Protein AF-A0A1C4MEK6-F1 (afdb_monomer_lite)

Sequence (142 aa):
MLCRVCGRTLSEAGEIKLMRCEDCPSDLDEALYERLRVWRMEQAKALGQPAYCVFTDKTLLAIAEVRPPGEAELSSIAGVGARKLDKFGADVLALVAGGEPGAAASSAPAGEAEGEQAGPYEEPPDDLFEEPEESSFEEAEK

pLDDT: mean 72.24, std 18.06, range [31.34, 91.75]

Secondary structure (DSSP, 8-state):
-B-TTT-PBP-SHHHHHHTS-TTSPP---HHHHHHHHHHHHHHHHHHTS-HHHH--HHHHHHHHHH--SSHHHHTTSTT--HHHHHHHHHHHHHHHTT----TT---------------------S----------------

Foldseek 3Di:
DAQPAPRHDDDDPLCVLVSHDPPGDFPAPVVLLVLVVVVLVVVCVLVVHDSVVLPNSSLSRSCRRVLDQALVVNCVRPGDDPVSCVQCVQQSNCSSVVHHSDPPRSDDDDDDDDDDDPDDPPPDPPDDDDDDPDDDDDDDDD

Radius of gyration: 21.11 Å; chains: 1; bounding box: 72×40×44 Å

Structure (mmCIF, N/CA/C/O backbone):
data_AF-A0A1C4MEK6-F1
#
_entry.id   AF-A0A1C4MEK6-F1
#
loop_
_atom_site.group_PDB
_atom_site.id
_atom_site.type_symbol
_atom_site.label_atom_id
_atom_site.label_alt_id
_atom_site.label_comp_id
_atom_site.label_asym_id
_atom_site.label_entity_id
_atom_site.label_seq_id
_atom_site.pdbx_PDB_ins_code
_atom_site.Cartn_x
_atom_site.Cartn_y
_atom_site.Cartn_z
_atom_site.occupancy
_atom_site.B_iso_or_equiv
_atom_site.auth_seq_id
_atom_site.auth_comp_id
_atom_site.auth_asym_id
_atom_site.auth_atom_id
_atom_site.pdbx_PDB_model_num
ATOM 1 N N . MET A 1 1 ? 15.088 -17.081 2.139 1.00 70.44 1 MET A N 1
ATOM 2 C CA . MET A 1 1 ? 14.608 -16.831 0.756 1.00 70.44 1 MET A CA 1
ATOM 3 C C . MET A 1 1 ? 15.711 -16.104 -0.005 1.00 70.44 1 MET A C 1
ATOM 5 O O . MET A 1 1 ? 16.567 -15.528 0.654 1.00 70.44 1 MET A O 1
ATOM 9 N N . LEU A 1 2 ? 15.745 -16.168 -1.340 1.00 87.00 2 LEU A N 1
ATOM 10 C CA . LEU A 1 2 ? 16.772 -15.490 -2.145 1.00 87.00 2 LEU A CA 1
ATOM 11 C C . LEU A 1 2 ? 16.178 -14.277 -2.865 1.00 87.00 2 LEU A C 1
ATOM 13 O O . LEU A 1 2 ? 15.023 -14.311 -3.290 1.00 87.00 2 LEU A O 1
ATOM 17 N N . CYS A 1 3 ? 16.985 -13.233 -3.023 1.00 83.44 3 CYS A N 1
ATOM 18 C CA . CYS A 1 3 ? 16.683 -12.075 -3.846 1.00 83.44 3 CYS A CA 1
ATOM 19 C C . CYS A 1 3 ? 16.443 -12.528 -5.286 1.00 83.44 3 CYS A C 1
ATOM 21 O O . CYS A 1 3 ? 17.314 -13.152 -5.895 1.00 83.44 3 CYS A O 1
ATOM 23 N N . ARG A 1 4 ? 15.296 -12.162 -5.862 1.00 84.44 4 ARG A N 1
ATOM 24 C CA . ARG A 1 4 ? 14.960 -12.499 -7.255 1.00 84.44 4 ARG A CA 1
ATOM 25 C C . ARG A 1 4 ? 15.865 -11.822 -8.293 1.00 84.44 4 ARG A C 1
ATOM 27 O O 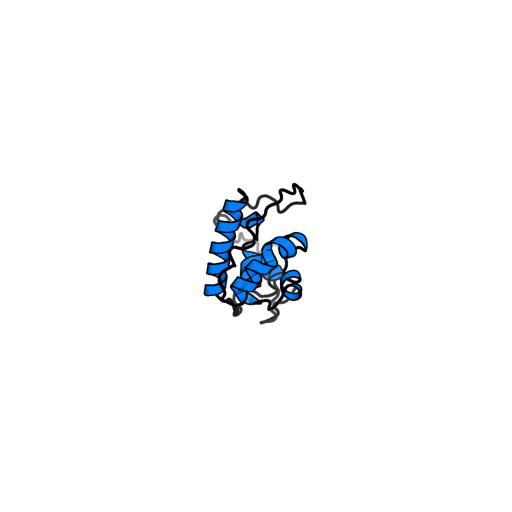. ARG A 1 4 ? 15.846 -12.219 -9.449 1.00 84.44 4 ARG A O 1
ATOM 34 N N . VAL A 1 5 ? 16.607 -10.786 -7.888 1.00 82.44 5 VAL A N 1
ATOM 35 C CA . VAL A 1 5 ? 17.430 -9.950 -8.777 1.00 82.44 5 VAL A CA 1
ATOM 36 C C . VAL A 1 5 ? 18.899 -10.373 -8.741 1.00 82.44 5 VAL A C 1
ATOM 38 O O . VAL A 1 5 ? 19.476 -10.659 -9.782 1.00 82.44 5 VAL A O 1
ATOM 41 N N . CYS A 1 6 ? 19.509 -10.448 -7.554 1.00 87.88 6 CYS A N 1
ATOM 42 C CA . CYS A 1 6 ? 20.939 -10.754 -7.407 1.00 87.88 6 CYS A CA 1
ATOM 43 C C . CYS A 1 6 ? 21.236 -12.135 -6.807 1.00 87.88 6 CYS A C 1
ATOM 45 O O . CYS A 1 6 ? 22.399 -12.517 -6.711 1.00 87.88 6 CYS A O 1
ATOM 47 N N . GLY A 1 7 ? 20.220 -12.878 -6.355 1.00 83.38 7 GLY A N 1
ATOM 48 C CA . GLY A 1 7 ? 20.400 -14.190 -5.727 1.00 83.38 7 GLY A CA 1
ATOM 49 C C . GLY A 1 7 ? 20.961 -14.167 -4.299 1.00 83.38 7 GLY A C 1
ATOM 50 O O . GLY A 1 7 ? 21.151 -15.236 -3.725 1.00 83.38 7 GLY A O 1
ATOM 51 N N . ARG A 1 8 ? 21.201 -12.990 -3.696 1.00 86.38 8 ARG A N 1
ATOM 52 C CA . ARG A 1 8 ? 21.626 -12.857 -2.288 1.00 86.38 8 ARG A CA 1
ATOM 53 C C . ARG A 1 8 ? 20.550 -13.406 -1.342 1.00 86.38 8 ARG A C 1
ATOM 55 O O . ARG A 1 8 ? 19.358 -13.249 -1.596 1.00 86.38 8 ARG A O 1
ATOM 62 N N . THR A 1 9 ? 20.959 -14.028 -0.241 1.00 89.69 9 THR A N 1
ATOM 63 C CA . THR A 1 9 ? 20.049 -14.450 0.831 1.00 89.69 9 THR A CA 1
ATOM 64 C C . THR A 1 9 ? 19.397 -13.238 1.488 1.00 89.69 9 THR A C 1
ATOM 66 O O . THR A 1 9 ? 20.100 -12.335 1.921 1.00 89.69 9 THR A O 1
ATOM 69 N N . LEU A 1 10 ? 18.065 -13.242 1.565 1.00 84.75 10 LEU A N 1
ATOM 70 C CA . LEU A 1 10 ? 17.276 -12.228 2.264 1.00 84.75 10 LEU A CA 1
ATOM 71 C C . LEU A 1 10 ? 17.114 -12.663 3.719 1.00 84.75 10 LEU A C 1
ATOM 73 O O . LEU A 1 10 ? 16.535 -13.731 3.975 1.00 84.75 10 LEU A O 1
ATOM 77 N N . SER A 1 11 ? 17.643 -11.865 4.638 1.00 81.06 11 SER A N 1
ATOM 78 C CA . SER A 1 11 ? 17.603 -12.125 6.081 1.00 81.06 11 SER A CA 1
ATOM 79 C C . SER A 1 11 ? 16.610 -11.225 6.799 1.00 81.06 11 SER A C 1
ATOM 81 O O . SER A 1 11 ? 16.076 -11.626 7.833 1.00 81.06 11 SER A O 1
ATOM 83 N N . GLU A 1 12 ? 16.309 -10.051 6.247 1.00 77.62 12 GLU A N 1
ATOM 84 C CA . GLU A 1 12 ? 15.410 -9.112 6.898 1.00 77.62 12 GLU A CA 1
ATOM 85 C C . GLU A 1 12 ? 13.948 -9.322 6.502 1.00 77.62 12 GLU A C 1
ATOM 87 O O . GLU A 1 12 ? 13.605 -9.619 5.354 1.00 77.62 12 GLU A O 1
ATOM 92 N N . ALA A 1 13 ? 13.036 -9.093 7.450 1.00 75.38 13 ALA A N 1
ATOM 93 C CA . ALA A 1 13 ? 11.599 -9.228 7.214 1.00 75.38 13 ALA A CA 1
ATOM 94 C C . ALA A 1 13 ? 11.084 -8.282 6.110 1.00 75.38 13 ALA A C 1
ATOM 96 O O . ALA A 1 13 ? 10.108 -8.601 5.425 1.00 75.38 13 ALA A O 1
ATOM 97 N N . GLY A 1 14 ? 11.731 -7.124 5.935 1.00 72.94 14 GLY A N 1
ATOM 98 C CA . GLY A 1 14 ? 11.442 -6.181 4.856 1.00 72.94 14 GLY A CA 1
ATOM 99 C C . GLY A 1 14 ? 11.813 -6.742 3.485 1.00 72.94 14 GLY A C 1
ATOM 100 O O . GLY A 1 14 ? 10.975 -6.752 2.586 1.00 72.94 14 GLY A O 1
ATOM 101 N N . GLU A 1 15 ? 13.030 -7.264 3.351 1.00 77.31 15 GLU A N 1
ATOM 102 C CA . GLU A 1 15 ? 13.525 -7.871 2.117 1.00 77.31 15 GLU A CA 1
ATOM 103 C C . GLU A 1 15 ? 12.730 -9.125 1.739 1.00 77.31 15 GLU A C 1
ATOM 105 O O . GLU A 1 15 ? 12.350 -9.301 0.584 1.00 77.31 15 GLU A O 1
ATOM 110 N N . ILE A 1 16 ? 12.413 -9.980 2.718 1.00 78.56 16 ILE A N 1
ATOM 111 C CA . ILE A 1 16 ? 11.657 -11.223 2.510 1.00 78.56 16 ILE A CA 1
ATOM 112 C C . ILE A 1 16 ? 10.266 -10.930 1.933 1.00 78.56 16 ILE A C 1
ATOM 114 O O . ILE A 1 16 ? 9.821 -11.623 1.020 1.00 78.56 16 ILE A O 1
ATOM 118 N N . LYS A 1 17 ? 9.590 -9.878 2.414 1.00 75.88 17 LYS A N 1
ATOM 119 C CA . LYS A 1 17 ? 8.284 -9.453 1.880 1.00 75.88 17 LYS A CA 1
ATOM 120 C C . LYS A 1 17 ? 8.377 -8.889 0.461 1.00 75.88 17 LYS A C 1
ATOM 122 O O . LYS A 1 17 ? 7.417 -9.008 -0.293 1.00 75.88 17 LYS A O 1
ATOM 127 N N . LEU A 1 18 ? 9.511 -8.286 0.110 1.00 74.25 18 LEU A N 1
ATOM 128 C CA . LEU A 1 18 ? 9.761 -7.687 -1.204 1.00 74.25 18 LEU A CA 1
ATOM 129 C C . LEU A 1 18 ? 10.398 -8.671 -2.199 1.00 74.25 18 LEU A C 1
ATOM 131 O O . LEU A 1 18 ? 10.453 -8.394 -3.396 1.00 74.25 18 LEU A O 1
ATOM 135 N N . MET A 1 19 ? 10.890 -9.822 -1.724 1.00 79.38 19 MET A N 1
ATOM 136 C CA . MET A 1 19 ? 11.670 -10.796 -2.501 1.00 79.38 19 MET A CA 1
ATOM 137 C C . MET A 1 19 ? 12.875 -10.166 -3.233 1.00 79.38 19 MET A C 1
ATOM 139 O O . MET A 1 19 ? 13.365 -10.700 -4.235 1.00 79.38 19 MET A O 1
ATOM 143 N N . ARG A 1 20 ? 13.369 -9.030 -2.726 1.00 86.25 20 ARG A N 1
ATOM 144 C CA . ARG A 1 20 ? 14.472 -8.218 -3.256 1.00 86.25 20 ARG A CA 1
ATOM 145 C C . ARG A 1 20 ? 15.231 -7.597 -2.075 1.00 86.25 20 ARG A C 1
ATOM 147 O O . ARG A 1 20 ? 14.592 -7.151 -1.129 1.00 86.25 20 ARG A O 1
ATOM 154 N N . CYS A 1 21 ? 16.563 -7.566 -2.139 1.00 81.69 21 CYS A N 1
ATOM 155 C CA . CYS A 1 21 ? 17.388 -6.846 -1.161 1.00 81.69 21 CYS A CA 1
ATOM 156 C C . CYS A 1 21 ? 17.411 -5.341 -1.461 1.00 81.69 21 CYS A C 1
ATOM 158 O O . CYS A 1 21 ? 17.294 -4.952 -2.625 1.00 81.69 21 CYS A O 1
ATOM 160 N N . GLU A 1 22 ? 17.614 -4.507 -0.445 1.00 72.56 22 GLU A N 1
ATOM 161 C CA . GLU A 1 22 ? 17.581 -3.039 -0.558 1.00 72.56 22 GLU A CA 1
ATOM 162 C C . GLU A 1 22 ? 18.515 -2.467 -1.640 1.00 72.56 22 GLU A C 1
ATOM 164 O O . GLU A 1 22 ? 18.086 -1.607 -2.404 1.00 72.56 22 GLU A O 1
ATOM 169 N N . ASP A 1 23 ? 19.716 -3.037 -1.793 1.00 73.31 23 ASP A N 1
ATOM 170 C CA . ASP A 1 23 ? 20.738 -2.633 -2.776 1.00 73.31 23 ASP A CA 1
ATOM 171 C C . ASP A 1 23 ? 20.378 -2.908 -4.248 1.00 73.31 23 ASP A C 1
ATOM 173 O O . ASP A 1 23 ? 21.046 -2.425 -5.163 1.00 73.31 23 ASP A O 1
ATOM 177 N N . CYS A 1 24 ? 19.392 -3.766 -4.523 1.00 75.62 24 CYS A N 1
ATOM 178 C CA . CYS A 1 24 ? 19.056 -4.115 -5.906 1.00 75.62 24 CYS A CA 1
ATOM 179 C C . CYS A 1 24 ? 18.178 -3.041 -6.551 1.00 75.62 24 CYS A C 1
ATOM 181 O O . CYS A 1 24 ? 17.320 -2.496 -5.866 1.00 75.62 24 CYS A O 1
ATOM 183 N N . PRO A 1 25 ? 18.291 -2.789 -7.867 1.00 70.19 25 PRO A N 1
ATOM 184 C CA . PRO A 1 25 ? 17.473 -1.782 -8.535 1.00 70.19 25 PRO A CA 1
ATOM 185 C C . PRO A 1 25 ? 15.980 -2.072 -8.329 1.00 70.19 25 PRO A C 1
ATOM 187 O O . PRO A 1 25 ? 15.511 -3.184 -8.596 1.00 70.19 25 PRO A O 1
ATOM 190 N N . SER A 1 26 ? 15.249 -1.079 -7.827 1.00 68.38 26 SER A N 1
ATOM 191 C CA . SER A 1 26 ? 13.791 -1.072 -7.835 1.00 68.38 26 SER A CA 1
ATOM 192 C C . SER A 1 26 ? 13.309 -0.346 -9.084 1.00 68.38 26 SER A C 1
ATOM 194 O O . SER A 1 26 ? 13.830 0.705 -9.443 1.00 68.38 26 SER A O 1
ATOM 196 N N . ASP A 1 27 ? 12.272 -0.877 -9.728 1.00 71.62 27 ASP A N 1
ATOM 197 C CA . ASP A 1 27 ? 11.506 -0.133 -10.740 1.00 71.62 27 ASP A CA 1
ATOM 198 C C . ASP A 1 27 ? 10.456 0.749 -10.036 1.00 71.62 27 ASP A C 1
ATOM 200 O O . ASP A 1 27 ? 9.301 0.838 -10.448 1.00 71.62 27 ASP A O 1
ATOM 204 N N . LEU A 1 28 ? 10.839 1.314 -8.883 1.00 79.81 28 LEU A N 1
ATOM 205 C CA . LEU A 1 28 ? 9.946 2.089 -8.041 1.00 79.81 28 LEU A CA 1
ATOM 206 C C . LEU A 1 28 ? 9.628 3.399 -8.751 1.00 79.81 28 LEU A C 1
ATOM 208 O O . LEU A 1 28 ? 10.494 4.254 -8.928 1.00 79.81 28 LEU A O 1
ATOM 212 N N . ASP A 1 29 ? 8.364 3.575 -9.106 1.00 83.56 29 ASP A N 1
ATOM 213 C CA . ASP A 1 29 ? 7.878 4.853 -9.596 1.00 83.56 29 ASP A CA 1
ATOM 214 C C . ASP A 1 29 ? 7.637 5.792 -8.401 1.00 83.56 29 ASP A C 1
ATOM 216 O O . ASP A 1 29 ? 6.609 5.724 -7.720 1.00 83.56 29 ASP A O 1
ATOM 220 N N . GLU A 1 30 ? 8.616 6.654 -8.114 1.00 84.25 30 GLU A N 1
ATOM 221 C CA . GLU A 1 30 ? 8.563 7.614 -7.001 1.00 84.25 30 GLU A CA 1
ATOM 222 C C . GLU A 1 30 ? 7.362 8.565 -7.112 1.00 84.25 30 GLU A C 1
ATOM 224 O O . GLU A 1 30 ? 6.749 8.926 -6.105 1.00 84.25 30 GLU A O 1
ATOM 229 N N . ALA A 1 31 ? 6.972 8.937 -8.336 1.00 85.88 31 ALA A N 1
ATOM 230 C CA . ALA A 1 31 ? 5.835 9.819 -8.565 1.00 85.88 31 ALA A CA 1
ATOM 231 C C . ALA A 1 31 ? 4.509 9.115 -8.242 1.00 85.88 31 ALA A C 1
ATOM 233 O O . ALA A 1 31 ? 3.614 9.720 -7.648 1.00 85.88 31 ALA A O 1
ATOM 234 N N . LEU A 1 32 ? 4.365 7.843 -8.616 1.00 85.94 32 LEU A N 1
ATOM 235 C CA . LEU A 1 32 ? 3.222 7.017 -8.232 1.00 85.94 32 LEU A CA 1
ATOM 236 C C . LEU A 1 32 ? 3.185 6.782 -6.719 1.00 85.94 32 LEU A C 1
ATOM 238 O O . LEU A 1 32 ? 2.116 6.885 -6.114 1.00 85.94 32 LEU A O 1
ATOM 242 N N . TYR A 1 33 ? 4.335 6.508 -6.108 1.00 88.19 33 TYR A N 1
ATOM 243 C CA . TYR A 1 33 ? 4.444 6.320 -4.666 1.00 88.19 33 TYR A CA 1
ATOM 244 C C . TYR A 1 33 ? 3.967 7.553 -3.889 1.00 88.19 33 TYR A C 1
ATOM 246 O O . TYR A 1 33 ? 3.139 7.432 -2.982 1.00 88.19 33 TYR A O 1
ATOM 254 N N . GLU A 1 34 ? 4.404 8.748 -4.289 1.00 88.50 34 GLU A N 1
ATOM 255 C CA . GLU A 1 34 ? 3.984 9.993 -3.644 1.00 88.50 34 GLU A CA 1
ATOM 256 C C . GLU A 1 34 ? 2.475 10.236 -3.813 1.00 88.50 34 GLU A C 1
ATOM 258 O O . GLU A 1 34 ? 1.785 10.564 -2.844 1.00 88.50 34 GLU A O 1
ATOM 263 N N . ARG A 1 35 ? 1.916 9.973 -5.006 1.00 88.62 35 ARG A N 1
ATOM 264 C CA . ARG A 1 35 ? 0.460 10.050 -5.234 1.00 88.62 35 ARG A CA 1
ATOM 265 C C . ARG A 1 35 ? -0.320 9.099 -4.323 1.00 88.62 35 ARG A C 1
ATOM 267 O O . ARG A 1 35 ? -1.310 9.505 -3.715 1.00 88.62 35 ARG A O 1
ATOM 274 N N . LEU A 1 36 ? 0.141 7.856 -4.184 1.00 89.31 36 LEU A N 1
ATOM 275 C CA . LEU A 1 36 ? -0.462 6.872 -3.281 1.00 89.31 36 LEU A CA 1
ATOM 276 C C . LEU A 1 36 ? -0.370 7.309 -1.815 1.00 89.31 36 LEU A C 1
ATOM 278 O O . LEU A 1 36 ? -1.302 7.076 -1.041 1.00 89.31 36 LEU A O 1
ATOM 282 N N . ARG A 1 37 ? 0.730 7.959 -1.422 1.00 89.06 37 ARG A N 1
ATOM 283 C CA . ARG A 1 37 ? 0.922 8.478 -0.064 1.00 89.06 37 ARG A CA 1
ATOM 284 C C . ARG A 1 37 ? -0.081 9.583 0.260 1.00 89.06 37 ARG A C 1
ATOM 286 O O . ARG A 1 37 ? -0.675 9.550 1.342 1.00 89.06 37 ARG A O 1
ATOM 293 N N . VAL A 1 38 ? -0.271 10.526 -0.663 1.00 90.06 38 VAL A N 1
ATOM 294 C CA . VAL A 1 38 ? -1.248 11.618 -0.535 1.00 90.06 38 VAL A CA 1
ATOM 295 C C . VAL A 1 38 ? -2.663 11.049 -0.446 1.00 90.06 38 VAL A C 1
ATOM 297 O O . VAL A 1 38 ? -3.347 11.292 0.548 1.00 90.06 38 VAL A O 1
ATOM 300 N N . TRP A 1 39 ? -3.052 10.196 -1.396 1.00 91.75 39 TRP A N 1
ATOM 301 C CA . TRP A 1 39 ? -4.371 9.557 -1.403 1.00 91.75 39 TRP A CA 1
ATOM 302 C C . TRP A 1 39 ? -4.638 8.761 -0.115 1.00 91.75 39 TRP A C 1
ATOM 304 O O . TRP A 1 39 ? -5.699 8.879 0.499 1.00 91.75 39 TRP A O 1
ATOM 314 N N . ARG A 1 40 ? -3.642 8.011 0.380 1.00 90.81 40 ARG A N 1
ATOM 315 C CA . ARG A 1 40 ? -3.754 7.271 1.645 1.00 90.81 40 ARG A CA 1
ATOM 316 C C . ARG A 1 40 ? -4.058 8.203 2.816 1.00 90.81 40 ARG A C 1
ATOM 318 O O . ARG A 1 40 ? -4.859 7.841 3.676 1.00 90.81 40 ARG A O 1
ATOM 325 N N . MET A 1 41 ? -3.409 9.366 2.883 1.00 86.69 41 MET A N 1
ATOM 326 C CA . MET A 1 41 ? -3.652 10.341 3.950 1.00 86.69 41 MET A CA 1
ATOM 327 C C . MET A 1 41 ? -5.072 10.904 3.888 1.00 86.69 41 MET A C 1
ATOM 329 O O . MET A 1 41 ? -5.729 11.007 4.926 1.00 86.69 41 MET A O 1
ATOM 333 N N . GLU A 1 42 ? -5.567 11.216 2.694 1.00 88.69 42 GLU A N 1
ATOM 334 C CA . GLU A 1 42 ? -6.944 11.679 2.500 1.00 88.69 42 GLU A CA 1
ATOM 335 C C . GLU A 1 42 ? -7.954 10.610 2.919 1.00 88.69 42 GLU A C 1
ATOM 337 O O . GLU A 1 42 ? -8.888 10.891 3.676 1.00 88.69 42 GLU A O 1
ATOM 342 N N . GLN A 1 43 ? -7.713 9.361 2.524 1.00 88.44 43 GLN A N 1
ATOM 343 C CA . GLN A 1 43 ? -8.597 8.251 2.846 1.00 88.44 43 GLN A CA 1
ATOM 344 C C . GLN A 1 43 ? -8.609 7.927 4.345 1.00 88.44 43 GLN A C 1
ATOM 346 O O . GLN A 1 43 ? -9.664 7.680 4.930 1.00 88.44 43 GLN A O 1
ATOM 351 N N . ALA A 1 44 ? -7.445 7.982 4.988 1.00 85.75 44 ALA A N 1
ATOM 352 C CA . ALA A 1 44 ? -7.292 7.807 6.428 1.00 85.75 44 ALA A CA 1
ATOM 353 C C . ALA A 1 44 ? -8.014 8.911 7.214 1.00 85.75 44 ALA A C 1
ATOM 355 O O . ALA A 1 44 ? -8.738 8.627 8.170 1.00 85.75 44 ALA A O 1
ATOM 356 N N . LYS A 1 45 ? -7.900 10.162 6.750 1.00 86.31 45 LYS A N 1
ATOM 357 C CA . LYS A 1 45 ? -8.621 11.311 7.307 1.00 86.31 45 LYS A CA 1
ATOM 358 C C . LYS A 1 45 ? -10.134 11.154 7.162 1.00 86.31 45 LYS A C 1
ATOM 360 O O . LYS A 1 45 ? -10.853 11.436 8.117 1.00 86.31 45 LYS A O 1
ATOM 365 N N . ALA A 1 46 ? -10.611 10.672 6.014 1.00 84.81 46 ALA A N 1
ATOM 366 C CA . ALA A 1 46 ? -12.030 10.400 5.788 1.00 84.81 46 ALA A CA 1
ATOM 367 C C . ALA A 1 46 ? -12.571 9.292 6.709 1.00 84.81 46 ALA A C 1
ATOM 369 O O . ALA A 1 46 ? -13.712 9.360 7.158 1.00 84.81 46 ALA A O 1
ATOM 370 N N . LEU A 1 47 ? -11.743 8.292 7.019 1.00 82.44 47 LEU A N 1
ATOM 371 C CA . LEU A 1 47 ? -12.091 7.182 7.911 1.00 82.44 47 LEU A CA 1
ATOM 372 C C . LEU A 1 47 ? -11.870 7.501 9.399 1.00 82.44 47 LEU A C 1
ATOM 374 O O . LEU A 1 47 ? -12.298 6.725 10.249 1.00 82.44 47 LEU A O 1
ATOM 378 N N . GLY A 1 48 ? -11.194 8.607 9.726 1.00 85.00 48 GLY A N 1
ATOM 379 C CA . GLY A 1 48 ? -10.800 8.936 11.099 1.00 85.00 48 GLY A CA 1
ATOM 380 C C . GLY A 1 48 ? -9.805 7.938 11.702 1.00 85.00 48 GLY A C 1
ATOM 381 O O . GLY A 1 48 ? -9.770 7.764 12.918 1.00 85.00 48 GLY A O 1
ATOM 382 N N . GLN A 1 49 ? -9.023 7.258 10.862 1.00 86.19 49 GLN A N 1
ATOM 383 C CA . GLN A 1 49 ? -8.065 6.229 11.267 1.00 86.19 49 GLN A CA 1
ATOM 384 C C . GLN A 1 49 ? -6.639 6.601 10.838 1.00 86.19 49 GLN A C 1
ATOM 386 O O . GLN A 1 49 ? -6.456 7.429 9.947 1.00 86.19 49 GLN A O 1
ATOM 391 N N . PRO A 1 50 ? -5.604 5.993 11.437 1.00 82.69 50 PRO A N 1
ATOM 392 C CA . PRO A 1 50 ? -4.227 6.175 10.993 1.00 82.69 50 PRO A CA 1
ATOM 393 C C . PRO A 1 50 ? -3.994 5.690 9.553 1.00 82.69 50 PRO A C 1
ATOM 395 O O . PRO A 1 50 ? -4.569 4.696 9.113 1.00 82.69 50 PRO A O 1
ATOM 398 N N . ALA A 1 51 ? -3.077 6.339 8.829 1.00 81.25 51 ALA A N 1
ATOM 399 C CA . ALA A 1 51 ? -2.780 6.022 7.428 1.00 81.25 51 ALA A CA 1
ATOM 400 C C . ALA A 1 51 ? -2.377 4.556 7.195 1.00 81.25 51 ALA A C 1
ATOM 402 O O . ALA A 1 51 ? -2.791 3.946 6.209 1.00 81.25 51 ALA A O 1
ATOM 403 N N . TYR A 1 52 ? -1.634 3.964 8.132 1.00 81.19 52 TYR A N 1
ATOM 404 C CA . TYR A 1 52 ? -1.211 2.566 8.048 1.00 81.19 52 TYR A CA 1
ATOM 405 C C . TYR A 1 52 ? -2.387 1.569 8.072 1.00 81.19 52 TYR A C 1
ATOM 407 O O . TYR A 1 52 ? -2.240 0.456 7.562 1.00 81.19 52 TYR A O 1
ATOM 415 N N . CYS A 1 53 ? -3.556 1.948 8.612 1.00 84.94 53 CYS A N 1
ATOM 416 C CA . CYS A 1 53 ? -4.754 1.101 8.610 1.00 84.94 53 CYS A CA 1
ATOM 417 C C . CYS A 1 53 ? -5.314 0.914 7.194 1.00 84.94 53 CYS A C 1
ATOM 419 O O . CYS A 1 53 ? -5.784 -0.178 6.860 1.00 84.94 53 CYS A O 1
ATOM 421 N N . VAL A 1 54 ? -5.208 1.945 6.346 1.00 85.94 54 VAL A N 1
ATOM 422 C CA . VAL A 1 54 ? -5.591 1.878 4.929 1.00 85.94 54 VAL A CA 1
ATOM 423 C C . VAL A 1 54 ? -4.608 0.958 4.202 1.00 85.94 54 VAL A C 1
ATOM 425 O O . VAL A 1 54 ? -4.956 -0.177 3.865 1.00 85.94 54 VAL A O 1
ATOM 428 N N . PHE A 1 55 ? -3.343 1.372 4.094 1.00 85.88 55 PHE A N 1
ATOM 429 C CA . PHE A 1 55 ? -2.248 0.545 3.583 1.00 85.88 55 PHE A CA 1
ATOM 430 C C . PHE A 1 55 ? -0.939 0.835 4.317 1.00 85.88 55 PHE A C 1
ATOM 432 O O . PHE A 1 55 ? -0.609 1.985 4.621 1.00 85.88 55 PHE A O 1
ATOM 439 N N . THR A 1 56 ? -0.156 -0.217 4.553 1.00 85.38 56 THR A N 1
ATOM 440 C CA . THR A 1 56 ? 1.200 -0.067 5.089 1.00 85.38 56 THR A CA 1
ATOM 441 C C . THR A 1 56 ? 2.132 0.522 4.038 1.00 85.38 56 THR A C 1
ATOM 443 O O . THR A 1 56 ? 1.888 0.403 2.838 1.00 85.38 56 THR A O 1
ATOM 446 N N . ASP A 1 57 ? 3.219 1.134 4.494 1.00 84.88 57 ASP A N 1
ATOM 447 C CA . ASP A 1 57 ? 4.254 1.696 3.624 1.00 84.88 57 ASP A CA 1
ATOM 448 C C . ASP A 1 57 ? 4.836 0.649 2.658 1.00 84.88 57 ASP A C 1
ATOM 450 O O . ASP A 1 57 ? 4.904 0.859 1.450 1.00 84.88 57 ASP A O 1
ATOM 454 N N . LYS A 1 58 ? 5.096 -0.559 3.178 1.00 81.62 58 LYS A N 1
ATOM 455 C CA . LYS A 1 58 ? 5.563 -1.710 2.394 1.00 81.62 58 LYS A CA 1
ATOM 456 C C . LYS A 1 58 ? 4.584 -2.099 1.281 1.00 81.62 58 LYS A C 1
ATOM 458 O O . LYS A 1 58 ? 5.019 -2.460 0.194 1.00 81.62 58 LYS A O 1
ATOM 463 N N . THR A 1 59 ? 3.277 -2.010 1.531 1.00 86.44 59 THR A N 1
ATOM 464 C CA . THR A 1 59 ? 2.257 -2.283 0.508 1.00 86.44 59 THR A CA 1
ATOM 465 C C . THR A 1 59 ? 2.243 -1.199 -0.571 1.00 86.44 59 THR A C 1
ATOM 467 O O . THR A 1 59 ? 2.149 -1.535 -1.747 1.00 86.44 59 THR A O 1
ATOM 470 N N . LEU A 1 60 ? 2.382 0.082 -0.205 1.00 87.94 60 LEU A N 1
ATOM 471 C CA . LEU A 1 60 ? 2.459 1.174 -1.185 1.00 87.94 60 LEU A CA 1
ATOM 472 C C . LEU A 1 60 ? 3.697 1.058 -2.080 1.00 87.94 60 LEU A C 1
ATOM 474 O O . LEU A 1 60 ? 3.579 1.202 -3.294 1.00 87.94 60 LEU A O 1
ATOM 478 N N . LEU A 1 61 ? 4.855 0.742 -1.493 1.00 85.81 61 LEU A N 1
ATOM 479 C CA . LEU A 1 61 ? 6.088 0.480 -2.238 1.00 85.81 61 LEU A CA 1
ATOM 480 C C . LEU A 1 61 ? 5.909 -0.684 -3.216 1.00 85.81 61 LEU A C 1
ATOM 482 O O . LEU A 1 61 ? 6.248 -0.558 -4.387 1.00 85.81 61 LEU A O 1
ATOM 486 N N . ALA A 1 62 ? 5.309 -1.790 -2.769 1.00 85.38 62 ALA A N 1
ATOM 487 C CA . ALA A 1 62 ? 5.050 -2.935 -3.636 1.00 85.38 62 ALA A CA 1
ATOM 488 C C . ALA A 1 62 ? 4.106 -2.587 -4.802 1.00 85.38 62 ALA A C 1
ATOM 490 O O . ALA A 1 62 ? 4.339 -3.031 -5.923 1.00 85.38 62 ALA A O 1
ATOM 491 N N . ILE A 1 63 ? 3.070 -1.769 -4.575 1.00 87.94 63 ILE A N 1
ATOM 492 C CA . ILE A 1 63 ? 2.174 -1.297 -5.646 1.00 87.94 63 ILE A CA 1
ATOM 493 C C . ILE A 1 63 ? 2.939 -0.419 -6.640 1.00 87.94 63 ILE A C 1
ATOM 495 O O . ILE A 1 63 ? 2.778 -0.592 -7.847 1.00 87.94 63 ILE A O 1
ATOM 499 N N . ALA A 1 64 ? 3.773 0.499 -6.149 1.00 88.19 64 ALA A N 1
ATOM 500 C CA . ALA A 1 64 ? 4.540 1.410 -6.990 1.00 88.19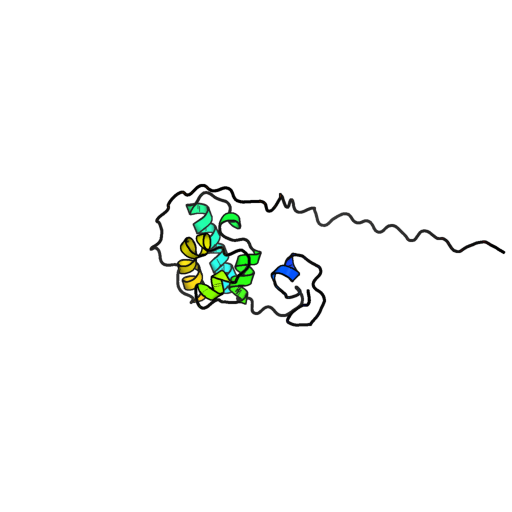 64 ALA A CA 1
ATOM 501 C C . ALA A 1 64 ? 5.656 0.707 -7.788 1.00 88.19 64 ALA A C 1
ATOM 503 O O . ALA A 1 64 ? 5.947 1.130 -8.902 1.00 88.19 64 ALA A O 1
ATOM 504 N N . GLU A 1 65 ? 6.235 -0.382 -7.267 1.00 85.94 65 GLU A N 1
ATOM 505 C CA . GLU A 1 65 ? 7.180 -1.233 -8.007 1.00 85.94 65 GLU A CA 1
ATOM 506 C C . GLU A 1 65 ? 6.475 -2.141 -9.033 1.00 85.94 65 GLU A C 1
ATOM 508 O O . GLU A 1 65 ? 6.947 -2.302 -10.157 1.00 85.94 65 GLU A O 1
ATOM 513 N N . VAL A 1 66 ? 5.361 -2.779 -8.652 1.00 85.00 66 VAL A N 1
ATOM 514 C CA . VAL A 1 66 ? 4.686 -3.782 -9.499 1.00 85.00 66 VAL A CA 1
ATOM 515 C C . VAL A 1 66 ? 3.812 -3.133 -10.571 1.00 85.00 66 VAL A C 1
ATOM 517 O O . VAL A 1 66 ? 3.702 -3.682 -11.664 1.00 85.00 66 VAL A O 1
ATOM 520 N N . ARG A 1 67 ? 3.204 -1.974 -10.281 1.00 86.56 67 ARG A N 1
ATOM 521 C CA . ARG A 1 67 ? 2.227 -1.276 -11.140 1.00 86.56 67 ARG A CA 1
ATOM 522 C C . ARG A 1 67 ? 1.145 -2.230 -11.673 1.00 86.56 67 ARG A C 1
ATOM 524 O O . ARG A 1 67 ? 1.052 -2.443 -12.882 1.00 86.56 67 ARG A O 1
ATOM 531 N N . PRO A 1 68 ? 0.336 -2.825 -10.777 1.00 84.56 68 PRO A N 1
ATOM 532 C CA . PRO A 1 68 ? -0.663 -3.809 -11.170 1.00 84.56 68 PRO A CA 1
ATOM 533 C C . PRO A 1 68 ? -1.676 -3.187 -12.153 1.00 84.56 68 PRO A C 1
ATOM 535 O O . PRO A 1 68 ? -2.278 -2.163 -11.830 1.00 84.56 68 PRO A O 1
ATOM 538 N N . PRO A 1 69 ? -1.911 -3.798 -13.328 1.00 83.81 69 PRO A N 1
ATOM 539 C CA . PRO A 1 69 ? -2.852 -3.302 -14.331 1.00 83.81 69 PRO A CA 1
ATOM 540 C C . PRO A 1 69 ? -4.317 -3.604 -13.980 1.00 83.81 69 PRO A C 1
ATOM 542 O O . PRO A 1 69 ? -5.222 -3.163 -14.687 1.00 83.81 69 PRO A O 1
ATOM 545 N N . GLY A 1 70 ? -4.571 -4.371 -12.915 1.00 85.50 70 GLY A N 1
ATOM 546 C CA . GLY A 1 70 ? -5.914 -4.770 -12.517 1.00 85.50 70 GLY A CA 1
ATOM 547 C C . GLY A 1 70 ? -5.994 -5.366 -11.115 1.00 85.50 70 GLY A C 1
ATOM 548 O O . GLY A 1 70 ? -4.995 -5.582 -10.426 1.00 85.50 70 GLY A O 1
ATOM 549 N N . GLU A 1 71 ? -7.225 -5.655 -10.704 1.00 86.00 71 GLU A N 1
ATOM 550 C CA . GLU A 1 71 ? -7.570 -6.112 -9.356 1.00 86.00 71 GLU A CA 1
ATOM 551 C C . GLU A 1 71 ? -6.891 -7.439 -8.989 1.00 86.00 71 GLU A C 1
ATOM 553 O O . GLU A 1 71 ? -6.420 -7.608 -7.869 1.00 86.00 71 GLU A O 1
ATOM 558 N N . ALA A 1 72 ? -6.771 -8.374 -9.936 1.00 84.44 72 ALA A N 1
ATOM 559 C CA . ALA A 1 72 ? -6.163 -9.683 -9.686 1.00 84.44 72 ALA A CA 1
ATOM 560 C C . ALA A 1 72 ? -4.680 -9.585 -9.271 1.00 84.44 72 ALA A C 1
ATOM 562 O O . ALA A 1 72 ? -4.240 -10.255 -8.332 1.00 84.44 72 ALA A O 1
ATOM 563 N N . GLU A 1 73 ? -3.912 -8.716 -9.932 1.00 83.25 73 GLU A N 1
ATOM 564 C CA . GLU A 1 73 ? -2.509 -8.466 -9.582 1.00 83.25 73 GLU A CA 1
ATOM 565 C C . GLU A 1 73 ? -2.390 -7.641 -8.304 1.00 83.25 73 GLU A C 1
ATOM 567 O O . GLU A 1 73 ? -1.539 -7.937 -7.467 1.00 83.25 73 GLU A O 1
ATOM 572 N N . LEU A 1 74 ? -3.302 -6.690 -8.082 1.00 85.19 74 LEU A N 1
ATOM 573 C CA . LEU A 1 74 ? -3.366 -5.943 -6.829 1.00 85.19 74 LEU A CA 1
ATOM 574 C C . LEU A 1 74 ? -3.641 -6.872 -5.629 1.00 85.19 74 LEU A C 1
ATOM 576 O O . LEU A 1 74 ? -2.999 -6.734 -4.590 1.00 85.19 74 LEU A O 1
ATOM 580 N N . SER A 1 75 ? -4.527 -7.864 -5.783 1.00 85.75 75 SER A N 1
ATOM 581 C CA . SER A 1 75 ? -4.824 -8.882 -4.761 1.00 85.75 75 SER A CA 1
ATOM 582 C C . SER A 1 75 ? -3.641 -9.798 -4.449 1.00 85.75 75 SER A C 1
ATOM 584 O O . SER A 1 75 ? -3.639 -10.455 -3.407 1.00 85.75 75 SER A O 1
ATOM 586 N N . SER A 1 76 ? -2.673 -9.900 -5.359 1.00 82.44 76 SER A N 1
ATOM 587 C CA . SER A 1 76 ? -1.486 -10.739 -5.174 1.00 82.44 76 SER A CA 1
ATOM 588 C C . SER A 1 76 ? -0.417 -10.048 -4.318 1.00 82.44 76 SER A C 1
ATOM 590 O O . SER A 1 76 ? 0.544 -10.690 -3.894 1.00 82.44 76 SER A O 1
ATOM 592 N N . ILE A 1 77 ? -0.577 -8.751 -4.029 1.00 83.38 77 ILE A N 1
ATOM 593 C CA . ILE A 1 77 ? 0.351 -7.975 -3.206 1.00 83.38 77 ILE A CA 1
ATOM 594 C C . ILE A 1 77 ? 0.110 -8.254 -1.718 1.00 83.38 77 ILE A C 1
ATOM 596 O O . ILE A 1 77 ? -1.003 -8.143 -1.198 1.00 83.38 77 ILE A O 1
ATOM 600 N N . ALA A 1 78 ? 1.190 -8.551 -0.993 1.00 75.56 78 ALA A N 1
ATOM 601 C CA . ALA A 1 78 ? 1.145 -8.783 0.444 1.00 75.56 78 ALA A CA 1
ATOM 602 C C . ALA A 1 78 ? 0.590 -7.555 1.200 1.00 75.56 78 ALA A C 1
ATOM 604 O O . ALA A 1 78 ? 1.153 -6.457 1.165 1.00 75.56 78 ALA A O 1
ATOM 605 N N . GLY A 1 79 ? -0.525 -7.750 1.911 1.00 73.75 79 GLY A N 1
ATOM 606 C CA . GLY A 1 79 ? -1.227 -6.695 2.653 1.00 73.75 79 GLY A CA 1
ATOM 607 C C . GLY A 1 79 ? -2.482 -6.147 1.962 1.00 73.75 79 GLY A C 1
ATOM 608 O O . GLY A 1 79 ? -3.217 -5.373 2.585 1.00 73.75 79 GLY A O 1
ATOM 609 N N . VAL A 1 80 ? -2.777 -6.582 0.731 1.00 83.00 80 VAL A N 1
ATOM 610 C CA . VAL A 1 80 ? -4.043 -6.295 0.041 1.00 83.00 80 VAL A CA 1
ATOM 611 C C . VAL A 1 80 ? -4.993 -7.485 0.196 1.00 83.00 80 VAL A C 1
ATOM 613 O O . VAL A 1 80 ? -4.945 -8.457 -0.546 1.00 83.00 80 VAL A O 1
ATOM 616 N N . GLY A 1 81 ? -5.874 -7.418 1.195 1.00 81.62 81 GLY A N 1
ATOM 617 C CA . GLY A 1 81 ? -6.959 -8.393 1.353 1.00 81.62 81 GLY A CA 1
ATOM 618 C C . GLY A 1 81 ? -8.175 -8.056 0.483 1.00 81.62 81 GLY A C 1
ATOM 619 O O . GLY A 1 81 ? -8.387 -6.892 0.143 1.00 81.62 81 GLY A O 1
ATOM 620 N N . ALA A 1 82 ? -9.035 -9.046 0.219 1.00 78.50 82 ALA A N 1
ATOM 621 C CA . ALA A 1 82 ? -10.245 -8.892 -0.602 1.00 78.50 82 ALA A CA 1
ATOM 622 C C . ALA A 1 82 ? -11.125 -7.696 -0.187 1.00 78.50 82 ALA A C 1
ATOM 624 O O . ALA A 1 82 ? -11.599 -6.943 -1.026 1.00 78.50 82 ALA A O 1
ATOM 625 N N . ARG A 1 83 ? -11.272 -7.453 1.123 1.00 81.56 83 ARG A N 1
ATOM 626 C CA . ARG A 1 83 ? -12.074 -6.341 1.665 1.00 81.56 83 ARG A CA 1
ATOM 627 C C . ARG A 1 83 ? -11.459 -4.959 1.408 1.00 81.56 83 ARG A C 1
ATOM 629 O O . ARG A 1 83 ? -12.188 -3.978 1.321 1.00 81.56 83 ARG A O 1
ATOM 636 N N . LYS A 1 84 ? -10.125 -4.869 1.337 1.00 81.75 84 LYS A N 1
ATOM 637 C CA . LYS A 1 84 ? -9.411 -3.627 0.996 1.00 81.75 84 LYS A CA 1
ATOM 638 C C . LYS A 1 84 ? -9.420 -3.396 -0.508 1.00 81.75 84 LYS A C 1
ATOM 640 O O . LYS A 1 84 ? -9.576 -2.261 -0.933 1.00 81.75 84 LYS A O 1
ATOM 645 N N . LEU A 1 85 ? -9.285 -4.466 -1.285 1.00 84.94 85 LEU A N 1
ATOM 646 C CA . LEU A 1 85 ? -9.373 -4.424 -2.738 1.00 84.94 85 LEU A CA 1
ATOM 647 C C . LEU A 1 85 ? -10.751 -3.953 -3.204 1.00 84.94 85 LEU A C 1
ATOM 649 O O . LEU A 1 85 ? -10.824 -3.053 -4.023 1.00 84.94 85 LEU A O 1
ATOM 653 N N . ASP A 1 86 ? -11.825 -4.483 -2.625 1.00 85.19 86 ASP A N 1
ATOM 654 C CA . ASP A 1 86 ? -13.191 -4.074 -2.973 1.00 85.19 86 ASP A CA 1
ATOM 655 C C . ASP A 1 86 ? -13.442 -2.581 -2.679 1.00 85.19 86 ASP A C 1
ATOM 657 O O . ASP A 1 86 ? -14.056 -1.871 -3.468 1.00 85.19 86 ASP A O 1
ATOM 661 N N . LYS A 1 87 ? -12.890 -2.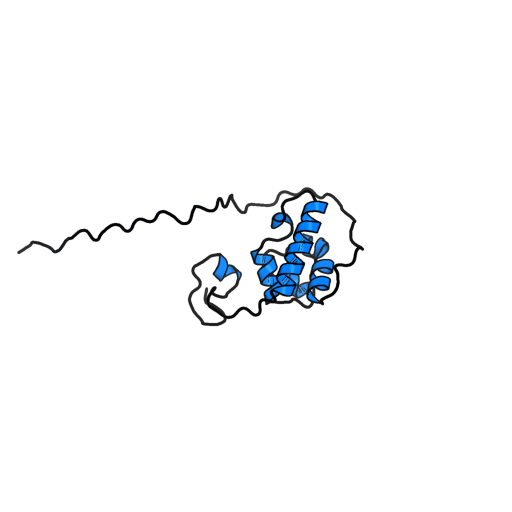073 -1.568 1.00 84.94 87 LYS A N 1
ATOM 662 C CA . LYS A 1 87 ? -13.074 -0.677 -1.139 1.00 84.94 87 LYS A CA 1
ATOM 663 C C . LYS A 1 87 ? -12.166 0.332 -1.838 1.00 84.94 87 LYS A C 1
ATOM 665 O O . LYS A 1 87 ? -12.586 1.457 -2.064 1.00 84.94 87 LYS A O 1
ATOM 670 N N . PHE A 1 88 ? -10.913 -0.033 -2.090 1.00 88.94 88 PHE A N 1
ATOM 671 C CA . PHE A 1 88 ? -9.864 0.900 -2.514 1.00 88.94 88 PHE A CA 1
ATOM 672 C C . PHE A 1 88 ? -9.229 0.532 -3.856 1.00 88.94 88 PHE A C 1
ATOM 674 O O . PHE A 1 88 ? -8.436 1.303 -4.389 1.00 88.94 88 PHE A O 1
ATOM 681 N N . GLY A 1 89 ? -9.528 -0.646 -4.402 1.00 86.50 89 GLY A N 1
ATOM 682 C CA . GLY A 1 89 ? -8.894 -1.157 -5.614 1.00 86.50 89 GLY A CA 1
ATOM 683 C C . GLY A 1 89 ? -9.134 -0.256 -6.817 1.00 86.50 89 GLY A C 1
ATOM 684 O O . GLY A 1 89 ? -8.189 0.033 -7.541 1.00 86.50 89 GLY A O 1
ATOM 685 N N . ALA A 1 90 ? -10.354 0.258 -6.982 1.00 87.69 90 ALA A N 1
ATOM 686 C CA . ALA A 1 90 ? -10.687 1.175 -8.071 1.00 87.69 90 ALA A CA 1
ATOM 687 C C . ALA A 1 90 ? -9.856 2.471 -8.024 1.00 87.69 90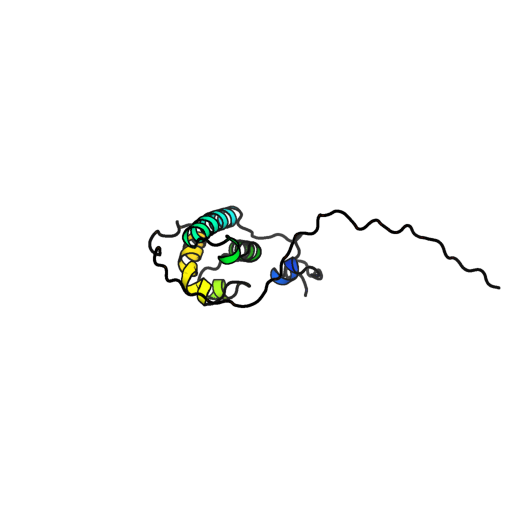 ALA A C 1
ATOM 689 O O . ALA A 1 90 ? -9.265 2.857 -9.032 1.00 87.69 90 ALA A O 1
ATOM 690 N N . ASP A 1 91 ? -9.753 3.104 -6.853 1.00 88.44 91 ASP A N 1
ATOM 691 C CA . ASP A 1 91 ? -8.935 4.302 -6.633 1.00 88.44 91 ASP A CA 1
ATOM 692 C C . ASP A 1 91 ? -7.446 4.046 -6.889 1.00 88.44 91 ASP A C 1
ATOM 694 O O . ASP A 1 91 ? -6.784 4.811 -7.592 1.00 88.44 91 ASP A O 1
ATOM 698 N N . VAL A 1 92 ? -6.912 2.948 -6.348 1.00 87.88 92 VAL A N 1
ATOM 699 C CA . VAL A 1 92 ? -5.499 2.589 -6.519 1.00 87.88 92 VAL A CA 1
ATOM 700 C C . VAL A 1 92 ? -5.187 2.309 -7.989 1.00 87.88 92 VAL A C 1
ATOM 702 O O . VAL A 1 92 ? -4.178 2.791 -8.498 1.00 87.88 92 VAL A O 1
ATOM 705 N N . LEU A 1 93 ? -6.053 1.586 -8.700 1.00 89.69 93 LEU A N 1
ATOM 706 C CA . LEU A 1 93 ? -5.875 1.316 -10.128 1.00 89.69 93 LEU A CA 1
ATOM 707 C C . LEU A 1 93 ? -5.968 2.593 -10.970 1.00 89.69 93 LEU A C 1
ATOM 709 O O . LEU A 1 93 ? -5.197 2.746 -11.916 1.00 89.69 93 LEU A O 1
ATOM 713 N N . ALA A 1 94 ? -6.842 3.537 -10.607 1.00 88.56 94 ALA A N 1
ATOM 714 C CA . ALA A 1 94 ? -6.895 4.846 -11.254 1.00 88.56 94 ALA A CA 1
ATOM 715 C C . ALA A 1 94 ? -5.572 5.615 -11.082 1.00 88.56 94 ALA A C 1
ATOM 717 O O . ALA A 1 94 ? -5.038 6.142 -12.060 1.00 88.56 94 ALA A O 1
ATOM 718 N N . LEU A 1 95 ? -4.996 5.601 -9.874 1.00 88.25 95 LEU A N 1
ATOM 719 C CA . LEU A 1 95 ? -3.698 6.221 -9.582 1.00 88.25 95 LEU A CA 1
ATOM 720 C C . LEU A 1 95 ? -2.538 5.572 -10.350 1.00 88.25 95 LEU A C 1
ATOM 722 O O . LEU A 1 95 ? -1.651 6.282 -10.840 1.00 88.25 95 LEU A O 1
ATOM 726 N N . VAL A 1 96 ? -2.550 4.239 -10.471 1.00 87.81 96 VAL A N 1
ATOM 727 C CA . VAL A 1 96 ? -1.572 3.469 -11.261 1.00 87.81 96 VAL A CA 1
ATOM 728 C C . VAL A 1 96 ? -1.700 3.794 -12.750 1.00 87.81 96 VAL A C 1
ATOM 730 O O . VAL A 1 96 ? -0.688 3.981 -13.420 1.00 87.81 96 VAL A O 1
ATOM 733 N N . ALA A 1 97 ? -2.924 3.949 -13.260 1.00 85.06 97 ALA A N 1
ATOM 734 C CA . ALA A 1 97 ? -3.186 4.369 -14.637 1.00 85.06 97 ALA A CA 1
ATOM 735 C C . ALA A 1 97 ? -2.828 5.847 -14.916 1.00 85.06 97 ALA A C 1
ATOM 737 O O . ALA A 1 97 ? -2.935 6.298 -16.056 1.00 85.06 97 ALA A O 1
ATOM 738 N N . GLY A 1 98 ? -2.403 6.606 -13.898 1.00 80.94 98 GLY A N 1
ATOM 739 C CA . GLY A 1 98 ? -2.061 8.026 -14.011 1.00 80.94 98 GLY A CA 1
ATOM 740 C C . GLY A 1 98 ? -3.271 8.963 -14.012 1.00 80.94 98 GLY A C 1
ATOM 741 O O . GLY A 1 98 ? -3.121 10.144 -14.319 1.00 80.94 98 GLY A O 1
ATOM 742 N N . GLY A 1 99 ? -4.457 8.450 -13.684 1.00 76.75 99 GLY A N 1
ATOM 743 C CA . GLY A 1 99 ? -5.659 9.247 -13.478 1.00 76.75 99 GLY A CA 1
ATOM 744 C C . GLY A 1 99 ? -5.735 9.824 -12.065 1.00 76.75 99 GLY A C 1
ATOM 745 O O . GLY A 1 99 ? -5.040 9.391 -11.145 1.00 76.75 99 GLY A O 1
ATOM 746 N N . GLU A 1 100 ? -6.617 10.803 -11.886 1.00 69.56 100 GLU A N 1
ATOM 747 C CA . GLU A 1 100 ? -7.043 11.224 -10.554 1.00 69.56 100 GLU A CA 1
ATOM 748 C C . GLU A 1 100 ? -7.991 10.162 -9.973 1.00 69.56 100 GLU A C 1
ATOM 750 O O . GLU A 1 100 ? -8.847 9.648 -10.705 1.00 69.56 100 GLU A O 1
ATOM 755 N N . PRO A 1 101 ? -7.857 9.813 -8.680 1.00 65.31 101 PRO A N 1
ATOM 756 C CA . PRO A 1 101 ? -8.813 8.946 -8.012 1.00 65.31 101 PRO A CA 1
ATOM 757 C C . PRO A 1 101 ? -10.174 9.640 -8.083 1.00 65.31 101 PRO A C 1
ATOM 759 O O . PRO A 1 101 ? -10.380 10.732 -7.551 1.00 65.31 101 PRO A O 1
ATOM 762 N N . GLY A 1 102 ? -11.073 9.060 -8.875 1.00 51.12 102 GLY A N 1
ATOM 763 C CA . GLY A 1 102 ? -12.344 9.685 -9.203 1.00 51.12 102 GLY A CA 1
ATOM 764 C C . GLY A 1 102 ? -13.183 9.857 -7.943 1.00 51.12 102 GLY A C 1
ATOM 765 O O . GLY A 1 102 ? -13.411 8.896 -7.218 1.00 51.12 102 GLY A O 1
ATOM 766 N N . ALA A 1 103 ? -13.690 11.070 -7.726 1.00 45.56 103 ALA A N 1
ATOM 767 C CA . ALA A 1 103 ? -14.524 11.529 -6.609 1.00 45.56 103 ALA A CA 1
ATOM 768 C C . ALA A 1 103 ? -15.872 10.777 -6.389 1.00 45.56 103 ALA A C 1
ATOM 770 O O . ALA A 1 103 ? -16.830 11.354 -5.875 1.00 45.56 103 ALA A O 1
ATOM 771 N N . ALA A 1 104 ? -15.988 9.506 -6.784 1.00 41.47 104 ALA A N 1
ATOM 772 C CA . ALA A 1 104 ? -17.224 8.731 -6.858 1.00 41.47 104 ALA A CA 1
ATOM 773 C C . ALA A 1 104 ? -17.428 7.696 -5.727 1.00 41.47 104 ALA A C 1
ATOM 775 O O . ALA A 1 104 ? -18.488 7.076 -5.686 1.00 41.47 104 ALA A O 1
ATOM 776 N N . ALA A 1 105 ? -16.498 7.529 -4.777 1.00 43.22 105 ALA A N 1
ATOM 777 C CA . ALA A 1 105 ? -16.618 6.534 -3.697 1.00 43.22 105 ALA A CA 1
ATOM 778 C C . ALA A 1 105 ? -16.592 7.130 -2.271 1.00 43.22 105 ALA A C 1
ATOM 780 O O . ALA A 1 105 ? -16.138 6.497 -1.323 1.00 43.22 105 ALA A O 1
ATOM 781 N N . SER A 1 106 ? -17.173 8.318 -2.067 1.00 43.62 106 SER A N 1
ATOM 782 C CA . SER A 1 106 ? -17.521 8.845 -0.728 1.00 43.62 106 SER A CA 1
ATOM 783 C C . SER A 1 106 ? -18.731 8.124 -0.108 1.00 43.62 106 SER A C 1
ATOM 785 O O . SER A 1 106 ? -19.661 8.760 0.385 1.00 43.62 106 SER A O 1
ATOM 787 N N . SER A 1 107 ? -18.756 6.792 -0.147 1.00 40.22 107 SER A N 1
ATOM 788 C CA . SER A 1 107 ? -19.823 5.989 0.456 1.00 40.22 107 SER A CA 1
ATOM 789 C C . SER A 1 107 ? -19.220 4.982 1.424 1.00 40.22 107 SER A C 1
ATOM 791 O O . SER A 1 107 ? -18.867 3.862 1.064 1.00 40.22 107 SER A O 1
ATOM 793 N N . ALA A 1 108 ? -19.109 5.406 2.682 1.00 46.00 108 ALA A N 1
ATOM 794 C CA . ALA A 1 108 ? -18.926 4.504 3.807 1.00 46.00 108 ALA A CA 1
ATOM 795 C C . ALA A 1 108 ? -19.976 3.374 3.765 1.00 46.00 108 ALA A C 1
ATOM 797 O O . ALA A 1 108 ? -21.130 3.599 3.393 1.00 46.00 108 ALA A O 1
ATOM 798 N N . PRO A 1 109 ? -19.617 2.183 4.263 1.00 46.28 109 PRO A N 1
ATOM 799 C CA . PRO A 1 109 ? -20.148 1.898 5.584 1.00 46.28 109 PRO A CA 1
ATOM 800 C C . PRO A 1 109 ? -19.085 1.433 6.577 1.00 46.28 109 PRO A C 1
ATOM 802 O O . PRO A 1 109 ? -18.141 0.692 6.264 1.00 46.28 109 PRO A O 1
ATOM 805 N N . ALA A 1 110 ? -19.313 1.908 7.804 1.00 47.59 110 ALA A N 1
ATOM 806 C CA . ALA A 1 110 ? -18.788 1.370 9.040 1.00 47.59 110 ALA A CA 1
ATOM 807 C C . ALA A 1 110 ? -18.976 -0.150 9.045 1.00 47.59 110 ALA A C 1
ATOM 809 O O . ALA A 1 110 ? -20.048 -0.676 8.753 1.00 47.59 110 ALA A O 1
ATOM 810 N N . GLY A 1 111 ? -17.885 -0.847 9.310 1.00 31.34 111 GLY A N 1
ATOM 811 C CA . GLY A 1 111 ? -17.859 -2.289 9.423 1.00 31.34 111 GLY A CA 1
ATOM 812 C C . GLY A 1 111 ? -16.703 -2.633 10.327 1.00 31.34 111 GLY A C 1
ATOM 813 O O . GLY A 1 111 ? -15.658 -3.071 9.833 1.00 31.34 111 GLY A O 1
ATOM 814 N N . GLU A 1 112 ? -16.916 -2.346 11.611 1.00 44.41 112 GLU A N 1
ATOM 815 C CA . GLU A 1 112 ? -16.171 -2.883 12.744 1.00 44.41 112 GLU A CA 1
ATOM 816 C C . GLU A 1 112 ? -15.808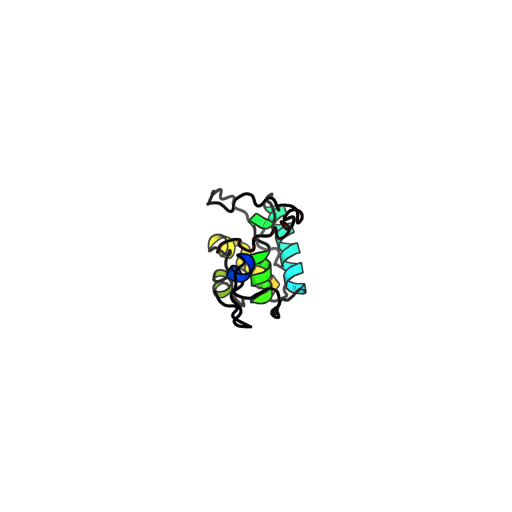 -4.346 12.464 1.00 44.41 112 GLU A C 1
ATOM 818 O O . GLU A 1 112 ? -16.674 -5.156 12.136 1.00 44.41 112 GLU A O 1
ATOM 823 N N . ALA A 1 113 ? -14.516 -4.654 12.503 1.00 39.62 113 ALA A N 1
ATOM 824 C CA . ALA A 1 113 ? -14.006 -5.998 12.728 1.00 39.62 113 ALA A CA 1
ATOM 825 C C . ALA A 1 113 ? -12.505 -5.895 12.994 1.00 39.62 113 ALA A C 1
ATOM 827 O O . ALA A 1 113 ? -11.698 -5.684 12.085 1.00 39.62 113 ALA A O 1
ATOM 828 N N . GLU A 1 114 ? -12.187 -6.016 14.279 1.00 45.47 114 GLU A N 1
ATOM 829 C CA . GLU A 1 114 ? -10.973 -6.617 14.815 1.00 45.47 114 GLU A CA 1
ATOM 830 C C . GLU A 1 114 ? -10.470 -7.781 13.945 1.00 45.47 114 GLU A C 1
ATOM 832 O O . GLU A 1 114 ? -11.248 -8.553 13.381 1.00 45.47 114 GLU A O 1
ATOM 837 N N . GLY A 1 115 ? -9.148 -7.900 13.841 1.00 31.44 115 GLY A N 1
ATOM 838 C CA . GLY A 1 115 ? -8.509 -8.947 13.056 1.00 31.44 115 GLY A CA 1
ATOM 839 C C . GLY A 1 115 ? -6.990 -8.854 13.085 1.00 31.44 115 GLY A C 1
ATOM 840 O O . GLY A 1 115 ? -6.382 -8.501 12.084 1.00 31.44 115 GLY A O 1
ATOM 841 N N . GLU A 1 116 ? -6.436 -9.181 14.254 1.00 39.34 116 GLU A N 1
ATOM 842 C CA . GLU A 1 116 ? -5.155 -9.873 14.460 1.00 39.34 116 GLU A CA 1
ATOM 843 C C . GLU A 1 116 ? -3.840 -9.168 14.046 1.00 39.34 116 GLU A C 1
ATOM 845 O O . GLU A 1 116 ? -3.344 -9.285 12.929 1.00 39.34 116 GLU A O 1
ATOM 850 N N . GLN A 1 117 ? -3.260 -8.487 15.042 1.00 43.91 117 GLN A N 1
ATOM 851 C CA . GLN A 1 117 ? -1.826 -8.322 15.333 1.00 43.91 117 GLN A CA 1
ATOM 852 C C . GLN A 1 117 ? -0.830 -8.144 14.168 1.00 43.91 117 GLN A C 1
ATOM 854 O O . GLN A 1 117 ? -0.273 -9.094 13.622 1.00 43.91 117 GLN A O 1
ATOM 859 N N . ALA A 1 118 ? -0.401 -6.895 13.981 1.00 37.00 118 ALA A N 1
ATOM 860 C CA . ALA A 1 118 ? 1.028 -6.590 13.980 1.00 37.00 118 ALA A CA 1
ATOM 861 C C . ALA A 1 118 ? 1.294 -5.828 15.288 1.00 37.00 118 ALA A C 1
ATOM 863 O O . ALA A 1 118 ? 0.659 -4.802 15.527 1.00 37.00 118 ALA A O 1
ATOM 864 N N . GLY A 1 119 ? 2.116 -6.399 16.174 1.00 34.25 119 GLY A N 1
ATOM 865 C CA . GLY A 1 119 ? 2.418 -5.844 17.499 1.00 34.25 119 GLY A CA 1
ATOM 866 C C . GLY A 1 119 ? 3.002 -4.422 17.452 1.00 34.25 119 GLY A C 1
ATOM 867 O O . GLY A 1 119 ? 3.317 -3.926 16.368 1.00 34.25 119 GLY A O 1
ATOM 868 N N . PRO A 1 120 ? 3.146 -3.754 18.612 1.00 40.62 120 PRO A N 1
ATOM 869 C CA . PRO A 1 120 ? 3.721 -2.418 18.673 1.00 40.62 120 PRO A CA 1
ATOM 870 C C . PRO A 1 120 ? 5.172 -2.504 18.207 1.00 40.62 120 PRO A C 1
ATOM 872 O O . PRO A 1 120 ? 6.030 -3.022 18.913 1.00 40.62 120 PRO A O 1
ATOM 875 N N . TYR A 1 121 ? 5.445 -2.029 16.998 1.00 40.84 121 TYR A N 1
ATOM 876 C CA . TYR A 1 121 ? 6.803 -1.670 16.638 1.00 40.84 121 TYR A CA 1
ATOM 877 C C . TYR A 1 121 ? 6.988 -0.229 17.106 1.00 40.84 121 TYR A C 1
ATOM 879 O O . TYR A 1 121 ? 6.783 0.717 16.349 1.00 40.84 121 TYR A O 1
ATOM 887 N N . GLU A 1 122 ? 7.264 -0.070 18.403 1.00 43.69 122 GLU A N 1
ATOM 888 C CA . GLU A 1 122 ? 8.147 1.019 18.809 1.00 43.69 122 GLU A CA 1
ATOM 889 C C . GLU A 1 122 ? 9.451 0.772 18.055 1.00 43.69 122 GLU A C 1
ATOM 891 O O . GLU A 1 122 ? 10.042 -0.299 18.180 1.00 43.69 122 GLU A O 1
ATOM 896 N N . GLU A 1 123 ? 9.833 1.718 17.203 1.00 48.31 123 GLU A N 1
ATOM 897 C CA . GLU A 1 123 ? 11.179 1.772 16.651 1.00 48.31 123 GLU A CA 1
ATOM 898 C C . GLU A 1 123 ? 12.147 1.837 17.845 1.00 48.31 123 GLU A C 1
ATOM 900 O O . GLU A 1 123 ? 12.099 2.821 18.591 1.00 48.31 123 GLU A O 1
ATOM 905 N N . PRO A 1 124 ? 12.985 0.813 18.105 1.00 46.88 124 PRO A N 1
ATOM 906 C CA . PRO A 1 124 ? 14.096 1.012 19.019 1.00 46.88 124 PRO A CA 1
ATOM 907 C C . PRO A 1 124 ? 15.056 2.020 18.360 1.00 46.88 124 PRO A C 1
ATOM 909 O O . PRO A 1 124 ? 15.297 1.905 17.158 1.00 46.88 124 PRO A O 1
ATOM 912 N N . PRO A 1 125 ? 15.576 3.021 19.094 1.00 41.72 125 PRO A N 1
ATOM 913 C CA . PRO A 1 125 ? 16.558 3.949 18.543 1.00 41.72 125 PRO A CA 1
ATOM 914 C C . PRO A 1 125 ? 17.786 3.185 18.026 1.00 41.72 125 PRO A C 1
ATOM 916 O O . PRO A 1 125 ? 18.227 2.230 18.664 1.00 41.72 125 PRO A O 1
ATOM 919 N N . ASP A 1 126 ? 18.335 3.643 16.898 1.00 47.31 126 ASP A N 1
ATOM 920 C CA . ASP A 1 126 ? 19.554 3.178 16.206 1.00 47.31 126 ASP A CA 1
ATOM 921 C C . ASP A 1 126 ? 20.865 3.267 17.028 1.00 47.31 126 ASP A C 1
ATOM 923 O O . ASP A 1 126 ? 21.961 3.323 16.477 1.00 47.31 126 ASP A O 1
ATOM 927 N N . ASP A 1 127 ? 20.794 3.243 18.353 1.00 48.38 127 ASP A N 1
ATOM 928 C CA . ASP A 1 127 ? 21.944 3.307 19.244 1.00 48.38 127 ASP A CA 1
ATOM 929 C C . ASP A 1 127 ? 21.776 2.242 20.328 1.00 48.38 127 ASP A C 1
ATOM 931 O O . ASP A 1 127 ? 20.853 2.341 21.136 1.00 48.38 127 ASP A O 1
ATOM 935 N N . LEU A 1 128 ? 22.663 1.234 20.313 1.00 53.12 128 LEU A N 1
ATOM 936 C CA . LEU A 1 128 ? 23.135 0.371 21.418 1.00 53.12 128 LEU A CA 1
ATOM 937 C C . LEU A 1 128 ? 23.364 -1.084 20.957 1.00 53.12 128 LEU A C 1
ATOM 939 O O . LEU A 1 128 ? 22.649 -2.012 21.335 1.00 53.12 128 LEU A O 1
ATOM 943 N N . PHE A 1 129 ? 24.448 -1.309 20.218 1.00 43.78 129 PHE A N 1
ATOM 944 C CA . PHE A 1 129 ? 25.250 -2.510 20.445 1.00 43.78 129 PHE A CA 1
ATOM 945 C C . PHE A 1 129 ? 26.715 -2.082 20.491 1.00 43.78 1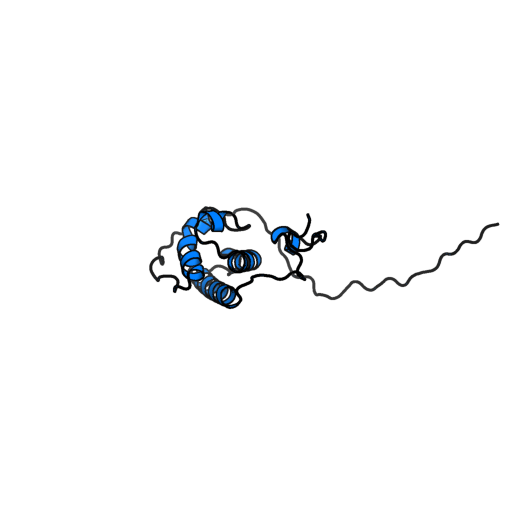29 PHE A C 1
ATOM 947 O O . PHE A 1 129 ? 27.415 -2.069 19.483 1.00 43.78 129 PHE A O 1
ATOM 954 N N . GLU A 1 130 ? 27.128 -1.630 21.678 1.00 50.94 130 GLU A N 1
ATOM 955 C CA . GLU A 1 130 ? 28.536 -1.536 22.056 1.00 50.94 130 GLU A CA 1
ATOM 956 C C . GLU A 1 130 ? 29.221 -2.862 21.715 1.00 50.94 130 GLU A C 1
ATOM 958 O O . GLU A 1 130 ? 28.789 -3.933 22.147 1.00 50.94 130 GLU A O 1
ATOM 963 N N . GLU A 1 131 ? 30.273 -2.777 20.906 1.00 53.19 131 GLU A N 1
ATOM 964 C CA . GLU A 1 131 ? 31.170 -3.885 20.610 1.00 53.19 131 GLU A CA 1
ATOM 965 C C . GLU A 1 131 ? 31.799 -4.374 21.927 1.00 53.19 131 GLU A C 1
ATOM 967 O O . GLU A 1 131 ? 32.472 -3.588 22.598 1.00 53.19 131 GLU A O 1
ATOM 972 N N . PRO A 1 132 ? 31.631 -5.642 22.348 1.00 47.03 132 PRO A N 1
ATOM 973 C CA . PRO A 1 132 ? 32.481 -6.165 23.401 1.00 47.03 132 PRO A CA 1
ATOM 974 C C . PRO A 1 132 ? 33.878 -6.404 22.819 1.00 47.03 132 PRO A C 1
ATOM 976 O O . PRO A 1 132 ? 34.059 -7.247 21.939 1.00 47.03 132 PRO A O 1
ATOM 979 N N . GLU A 1 133 ? 34.851 -5.643 23.325 1.00 52.62 133 GLU A N 1
ATOM 980 C CA . GLU A 1 133 ? 36.277 -5.807 23.052 1.00 52.62 133 GLU A CA 1
ATOM 981 C C . GLU A 1 133 ? 36.707 -7.275 23.206 1.00 52.62 133 GLU A C 1
ATOM 983 O O . GLU A 1 133 ? 36.375 -7.954 24.184 1.00 52.62 133 GLU A O 1
ATOM 988 N N . GLU A 1 134 ? 37.473 -7.757 22.229 1.00 49.78 134 GLU A N 1
ATOM 989 C CA . GLU A 1 134 ? 38.077 -9.084 22.204 1.00 49.78 134 GLU A CA 1
ATOM 990 C C . GLU A 1 134 ? 38.977 -9.301 23.436 1.00 49.78 134 GLU A C 1
ATOM 992 O O . GLU A 1 134 ? 40.142 -8.906 23.479 1.00 49.78 134 GLU A O 1
ATOM 997 N N . SER A 1 135 ? 38.443 -9.963 24.464 1.00 42.75 135 SER A N 1
ATOM 998 C CA . SER A 1 135 ? 39.211 -10.419 25.624 1.00 42.75 135 SER A CA 1
ATOM 999 C C . SER A 1 135 ? 39.776 -11.817 25.374 1.00 42.75 135 SER A C 1
ATOM 1001 O O . SER A 1 135 ? 39.134 -12.821 25.671 1.00 42.75 135 SER A O 1
ATOM 1003 N N . SER A 1 136 ? 41.011 -11.837 24.871 1.00 50.91 136 SER A N 1
ATOM 1004 C CA . SER A 1 136 ? 42.130 -12.678 25.324 1.00 50.91 136 SER A CA 1
ATOM 1005 C C . SER A 1 136 ? 41.795 -14.056 25.918 1.00 50.91 136 SER A C 1
ATOM 1007 O O . SER A 1 136 ? 41.422 -14.165 27.089 1.00 50.91 136 SER A O 1
ATOM 1009 N N . PHE A 1 137 ? 42.083 -15.118 25.163 1.00 44.56 137 PHE A N 1
ATOM 1010 C CA . PHE A 1 137 ? 42.517 -16.384 25.752 1.00 44.56 137 PHE A CA 1
ATOM 1011 C C . PHE A 1 137 ? 43.340 -17.180 24.734 1.00 44.56 137 PHE A C 1
ATOM 1013 O O . PHE A 1 137 ? 42.779 -17.807 23.842 1.00 44.56 137 PHE A O 1
ATOM 1020 N N . GLU A 1 138 ? 44.668 -17.163 24.870 1.00 51.62 138 GLU A N 1
ATOM 1021 C CA . GLU A 1 138 ? 45.509 -18.217 24.304 1.00 51.62 138 GLU A CA 1
ATOM 1022 C C . GLU A 1 138 ? 46.187 -18.969 25.452 1.00 51.62 138 GLU A C 1
ATOM 1024 O O . GLU A 1 138 ? 46.703 -18.387 26.411 1.00 51.62 138 GLU A O 1
ATOM 1029 N N . GLU A 1 139 ? 46.033 -20.283 25.361 1.00 50.34 139 GLU A N 1
ATOM 1030 C CA . GLU A 1 139 ? 46.166 -21.300 26.391 1.00 50.34 139 GLU A CA 1
ATOM 1031 C C . GLU A 1 139 ? 47.585 -21.443 26.951 1.00 50.34 139 GLU A C 1
ATOM 1033 O O . GLU A 1 139 ? 48.577 -21.570 26.233 1.00 50.34 139 GLU A O 1
ATOM 1038 N N . ALA A 1 140 ? 47.652 -21.554 28.275 1.00 52.41 140 ALA A N 1
ATOM 1039 C CA . ALA A 1 140 ? 48.665 -22.357 28.929 1.00 52.41 140 ALA A CA 1
ATOM 1040 C C . ALA A 1 140 ? 48.130 -23.791 29.012 1.00 52.41 140 ALA A C 1
ATOM 1042 O O . ALA A 1 140 ? 47.095 -23.994 29.632 1.00 52.41 140 ALA A O 1
ATOM 1043 N N . GLU A 1 141 ? 48.838 -24.758 28.427 1.00 55.50 141 GLU A N 1
ATOM 1044 C CA . GLU A 1 141 ? 49.235 -26.002 29.100 1.00 55.50 141 GLU A CA 1
ATOM 1045 C C . GLU A 1 141 ? 50.049 -26.914 28.164 1.00 55.50 141 GLU A C 1
ATOM 1047 O O . GLU A 1 141 ? 49.519 -27.539 27.249 1.00 55.50 141 GLU A O 1
ATOM 1052 N N . LYS A 1 142 ? 51.336 -27.051 28.515 1.00 48.09 142 LYS A N 1
ATOM 1053 C CA . LYS A 1 142 ? 52.062 -28.316 28.749 1.00 48.09 142 LYS A CA 1
ATOM 1054 C C . LYS A 1 142 ? 53.372 -28.500 27.988 1.00 48.09 142 LYS A C 1
ATOM 1056 O O . LYS A 1 142 ? 53.364 -28.598 26.745 1.00 48.09 142 LYS A O 1
#